Protein AF-A0A4P7W2L4-F1 (afdb_monomer)

Solvent-accessible surface area (backbone atoms only — not comparable to full-atom values): 4516 Å² total; per-residue (Å²): 129,54,72,58,14,56,42,20,39,69,71,49,48,72,58,59,50,18,60,75,68,76,41,61,47,69,60,51,50,50,37,42,69,36,88,86,32,68,58,19,54,33,35,51,51,11,42,47,53,37,53,50,52,54,50,52,54,35,53,53,40,28,77,74,65,37,66,69,29,43,56,53,50,54,52,55,48,52,61,49,65,75,74,110

Foldseek 3Di:
DDPLLQCLLVVHDLQNSCVVVVHDSVVLVVLLVDPPHPSVVSNVNSVVVNVVVVLVVLVVCVVVPDPVSVVVVVVVVVVVVVVD

Mean predicted aligned error: 3.31 Å

Structure (mmCIF, N/CA/C/O backbone):
data_AF-A0A4P7W2L4-F1
#
_entry.id   AF-A0A4P7W2L4-F1
#
loop_
_atom_site.group_PDB
_atom_site.id
_atom_site.type_symbol
_atom_site.label_atom_id
_atom_site.label_alt_id
_atom_site.label_comp_id
_atom_site.label_asym_id
_atom_site.label_entity_id
_atom_site.label_seq_id
_atom_site.pdbx_PDB_ins_code
_atom_site.Cartn_x
_atom_site.Cartn_y
_atom_site.Cartn_z
_atom_site.occupancy
_atom_site.B_iso_or_equiv
_atom_site.auth_seq_id
_atom_site.auth_comp_id
_atom_site.auth_asym_id
_atom_site.auth_atom_id
_atom_site.pdbx_PDB_model_num
ATOM 1 N N . MET A 1 1 ? -0.286 14.769 3.844 1.00 74.94 1 MET A N 1
ATOM 2 C CA . MET A 1 1 ? -0.546 13.337 4.087 1.00 74.94 1 MET A CA 1
ATOM 3 C C . MET A 1 1 ? -0.942 13.175 5.539 1.00 74.94 1 MET A C 1
ATOM 5 O O . MET A 1 1 ? -0.384 13.883 6.370 1.00 74.94 1 MET A O 1
ATOM 9 N N . THR A 1 2 ? -1.923 12.325 5.831 1.00 95.19 2 THR A N 1
ATOM 10 C CA . THR A 1 2 ? -2.280 11.985 7.226 1.00 95.19 2 THR A CA 1
ATOM 11 C C . THR A 1 2 ? -1.225 11.060 7.842 1.00 95.19 2 THR A C 1
ATOM 13 O O . THR A 1 2 ? -0.448 10.458 7.102 1.00 95.19 2 THR A O 1
ATOM 16 N N . THR A 1 3 ? -1.212 10.890 9.166 1.00 97.38 3 THR A N 1
ATOM 17 C CA . THR A 1 3 ? -0.296 9.943 9.830 1.00 97.38 3 THR A CA 1
ATOM 18 C C . THR A 1 3 ? -0.488 8.512 9.319 1.00 97.38 3 THR A C 1
ATOM 20 O O . THR A 1 3 ? 0.485 7.845 8.983 1.00 97.38 3 THR A O 1
ATOM 23 N N . ILE A 1 4 ? -1.743 8.074 9.142 1.00 98.12 4 ILE A N 1
ATOM 24 C CA . ILE A 1 4 ? -2.079 6.764 8.553 1.00 98.12 4 ILE A CA 1
ATOM 25 C C . ILE A 1 4 ? -1.470 6.628 7.151 1.00 98.12 4 ILE A C 1
ATOM 27 O O . ILE A 1 4 ? -0.870 5.608 6.830 1.00 98.12 4 ILE A O 1
ATOM 31 N N . GLU A 1 5 ? -1.607 7.660 6.315 1.00 98.38 5 GLU A N 1
ATOM 32 C CA . GLU A 1 5 ? -1.075 7.671 4.949 1.00 98.38 5 GLU A CA 1
ATOM 33 C C . GLU A 1 5 ? 0.461 7.614 4.931 1.00 98.38 5 GLU A C 1
ATOM 35 O O . GLU A 1 5 ? 1.035 6.864 4.144 1.00 98.38 5 GLU A O 1
ATOM 40 N N . GLN A 1 6 ? 1.129 8.358 5.819 1.00 98.12 6 GLN A N 1
ATOM 41 C CA . GLN A 1 6 ? 2.589 8.342 5.957 1.00 98.12 6 GLN A CA 1
ATOM 42 C C . GLN A 1 6 ? 3.103 6.966 6.394 1.00 98.12 6 GLN A C 1
ATOM 44 O O . GLN A 1 6 ? 4.057 6.457 5.814 1.00 98.12 6 GLN A O 1
ATOM 49 N N . MET A 1 7 ? 2.458 6.343 7.381 1.00 98.44 7 MET A N 1
ATOM 50 C CA . MET A 1 7 ? 2.847 5.020 7.872 1.00 98.44 7 MET A CA 1
ATOM 51 C C . MET A 1 7 ? 2.560 3.920 6.846 1.00 98.44 7 MET A C 1
ATOM 53 O O . MET A 1 7 ? 3.404 3.060 6.609 1.00 98.44 7 MET A O 1
ATOM 57 N N . ALA A 1 8 ? 1.409 3.971 6.175 1.00 98.25 8 ALA A N 1
ATOM 58 C CA . ALA A 1 8 ? 1.070 3.010 5.129 1.00 98.25 8 ALA A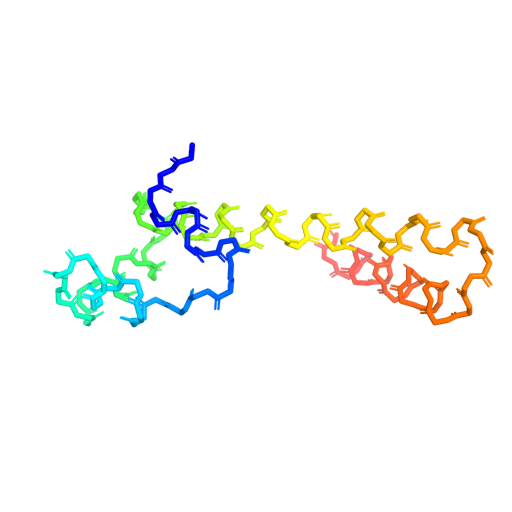 CA 1
ATOM 59 C C . ALA A 1 8 ? 2.034 3.089 3.931 1.00 98.25 8 ALA A C 1
ATOM 61 O O . ALA A 1 8 ? 2.336 2.063 3.319 1.00 98.25 8 ALA A O 1
ATOM 62 N N . ALA A 1 9 ? 2.561 4.280 3.620 1.00 98.19 9 ALA A N 1
ATOM 63 C CA . ALA A 1 9 ? 3.613 4.442 2.616 1.00 98.19 9 ALA A CA 1
ATOM 64 C C . ALA A 1 9 ? 4.939 3.768 3.020 1.00 98.19 9 ALA A C 1
ATOM 66 O O . ALA A 1 9 ? 5.746 3.434 2.164 1.00 98.19 9 ALA A O 1
ATOM 67 N N . LEU A 1 10 ? 5.153 3.496 4.307 1.00 97.69 10 LEU A N 1
ATOM 68 C CA . LEU A 1 10 ? 6.326 2.779 4.817 1.00 97.69 10 LEU A CA 1
ATOM 69 C C . LEU A 1 10 ? 6.066 1.278 5.020 1.00 97.69 10 LEU A C 1
ATOM 71 O O . LEU A 1 10 ? 6.800 0.622 5.752 1.00 97.69 10 LEU A O 1
ATOM 75 N N . TYR A 1 11 ? 5.032 0.730 4.372 1.00 96.94 11 TYR A N 1
ATOM 76 C CA . TYR A 1 11 ? 4.610 -0.673 4.482 1.00 96.94 11 TYR A CA 1
ATOM 77 C C . TYR A 1 11 ? 4.160 -1.106 5.880 1.00 96.94 11 TYR A C 1
ATOM 79 O O . TYR A 1 11 ? 4.073 -2.304 6.146 1.00 96.94 11 TYR A O 1
ATOM 87 N N . ILE A 1 12 ? 3.830 -0.156 6.756 1.00 98.12 12 ILE A N 1
ATOM 88 C CA . ILE A 1 12 ? 3.322 -0.477 8.087 1.00 98.12 12 ILE A CA 1
ATOM 89 C C . ILE A 1 12 ? 1.898 -1.034 7.963 1.00 98.12 12 ILE A C 1
ATOM 91 O O . ILE A 1 12 ? 1.054 -0.514 7.219 1.00 98.12 12 ILE A O 1
ATOM 95 N N . THR A 1 13 ? 1.633 -2.135 8.660 1.00 98.06 13 THR A N 1
ATOM 96 C CA . THR A 1 13 ? 0.351 -2.844 8.597 1.00 98.06 13 THR A CA 1
ATOM 97 C C . THR A 1 13 ? -0.755 -2.081 9.336 1.00 98.06 13 THR A C 1
ATOM 99 O O . THR A 1 13 ? -0.466 -1.281 10.226 1.00 98.06 13 THR A O 1
ATOM 102 N N . PRO A 1 14 ? -2.046 -2.329 9.032 1.00 98.25 14 PRO A N 1
ATOM 103 C CA . PRO A 1 14 ? -3.149 -1.723 9.777 1.00 98.25 14 PRO A CA 1
ATOM 104 C C . PRO A 1 14 ? -3.068 -1.956 11.290 1.00 98.25 14 PRO A C 1
ATOM 106 O O . PRO A 1 14 ? -3.338 -1.037 12.053 1.00 98.25 14 PRO A O 1
ATOM 109 N N . THR A 1 15 ? -2.652 -3.154 11.715 1.00 98.50 15 THR A N 1
ATOM 110 C CA . THR A 1 15 ? -2.445 -3.495 13.129 1.00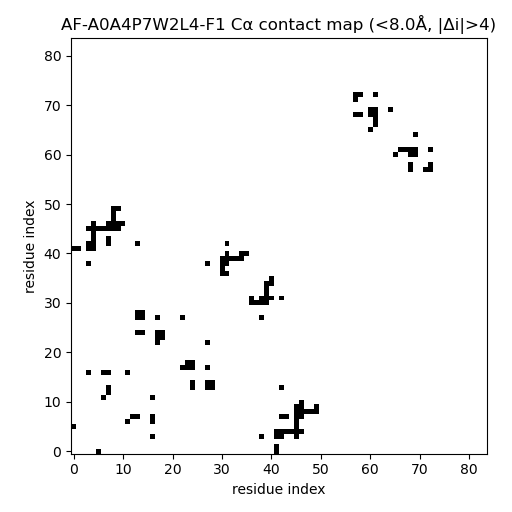 98.50 15 THR A CA 1
ATOM 111 C C . THR A 1 15 ? -1.394 -2.601 13.779 1.00 98.50 15 THR A C 1
ATOM 113 O O . THR A 1 15 ? -1.655 -1.983 14.804 1.00 98.50 15 THR A O 1
ATOM 116 N N . GLU A 1 16 ? -0.214 -2.489 13.172 1.00 98.56 16 GLU A N 1
ATOM 117 C CA . GLU A 1 16 ? 0.876 -1.669 13.713 1.00 98.56 16 GLU A CA 1
ATOM 118 C C . GLU A 1 16 ? 0.516 -0.177 13.721 1.00 98.56 16 GLU A C 1
ATOM 120 O O . GLU A 1 16 ? 0.871 0.535 14.660 1.00 98.56 16 GLU A O 1
ATOM 125 N N . ILE A 1 17 ? -0.225 0.298 12.711 1.00 98.44 17 ILE A N 1
ATOM 126 C CA . ILE A 1 17 ? -0.766 1.664 12.690 1.00 98.44 17 ILE A CA 1
ATOM 127 C C . ILE A 1 17 ? -1.745 1.866 13.849 1.00 98.44 17 ILE A C 1
ATOM 129 O O . ILE A 1 17 ? -1.629 2.865 14.551 1.00 98.44 17 ILE A O 1
ATOM 133 N N . ALA A 1 18 ? -2.671 0.929 14.076 1.00 98.44 18 ALA A N 1
ATOM 134 C CA . ALA A 1 18 ? -3.623 1.017 15.180 1.00 98.44 18 ALA A CA 1
ATOM 135 C C . ALA A 1 18 ? -2.907 1.079 16.535 1.00 98.44 18 ALA A C 1
ATOM 137 O O . ALA A 1 18 ? -3.170 1.994 17.308 1.00 98.44 18 ALA A O 1
ATOM 138 N N . ILE A 1 19 ? -1.935 0.189 16.768 1.00 98.50 19 ILE A N 1
ATOM 139 C CA . ILE A 1 19 ? -1.106 0.183 17.985 1.00 98.50 19 ILE A CA 1
ATOM 140 C C . ILE A 1 19 ? -0.367 1.516 18.152 1.00 98.50 19 ILE A C 1
ATOM 142 O O . ILE A 1 19 ? -0.364 2.089 19.232 1.00 98.50 19 ILE A O 1
ATOM 146 N N . THR A 1 20 ? 0.242 2.038 17.085 1.00 98.25 20 THR A N 1
ATOM 147 C CA . THR A 1 20 ? 1.013 3.295 17.143 1.00 98.25 20 THR A CA 1
ATOM 148 C C . THR A 1 20 ? 0.134 4.516 17.424 1.00 98.25 20 THR A C 1
ATOM 150 O O . THR A 1 20 ? 0.616 5.507 17.968 1.00 98.25 20 THR A O 1
ATOM 153 N N . LEU A 1 21 ? -1.135 4.474 17.016 1.00 97.44 21 LEU A N 1
ATOM 154 C CA . LEU A 1 21 ? -2.102 5.556 17.198 1.00 97.44 21 LEU A CA 1
ATOM 155 C C . LEU A 1 21 ? -3.008 5.356 18.424 1.00 97.44 21 LEU A C 1
ATOM 157 O O . LEU A 1 21 ? -3.957 6.122 18.582 1.00 97.44 21 LEU A O 1
ATOM 161 N N . ASP A 1 22 ? -2.738 4.342 19.255 1.00 98.06 22 ASP A N 1
ATOM 162 C CA . ASP A 1 22 ? -3.570 3.943 20.397 1.00 98.06 22 ASP A CA 1
ATOM 163 C C . ASP A 1 22 ? -5.057 3.726 20.020 1.00 98.06 22 ASP A C 1
ATOM 165 O O . ASP A 1 22 ? -5.977 4.096 20.751 1.00 98.06 22 ASP A O 1
ATOM 169 N N . LEU A 1 23 ? -5.304 3.123 18.849 1.00 97.19 23 LEU A N 1
ATOM 170 C CA . LEU A 1 23 ? -6.635 2.767 18.345 1.00 97.19 23 LEU A CA 1
ATOM 171 C C . LEU A 1 23 ? -6.951 1.282 18.603 1.00 97.19 23 LEU A C 1
ATOM 173 O O . LEU A 1 23 ? -6.053 0.442 18.493 1.00 97.19 23 LEU A O 1
ATOM 177 N N . PRO A 1 24 ? -8.222 0.905 18.844 1.00 98.31 24 PRO A N 1
ATOM 178 C CA . PRO A 1 24 ? -8.618 -0.501 18.876 1.00 98.31 24 PRO A CA 1
ATOM 179 C C . PRO A 1 24 ? -8.371 -1.171 17.516 1.00 98.31 24 PRO A C 1
ATOM 181 O O . PRO A 1 24 ? -8.919 -0.753 16.494 1.00 98.31 24 PRO A O 1
ATOM 184 N N . GLU A 1 25 ? -7.553 -2.227 17.492 1.00 98.19 25 GLU A N 1
ATOM 185 C CA . GLU A 1 25 ? -7.102 -2.859 16.243 1.00 98.19 25 GLU A CA 1
ATOM 186 C C . GLU A 1 25 ? -8.252 -3.338 15.349 1.00 98.19 25 GLU A C 1
ATOM 188 O O . GLU A 1 25 ? -8.233 -3.115 14.138 1.00 98.19 25 GLU A O 1
ATOM 193 N N . GLU A 1 26 ? -9.246 -4.007 15.935 1.00 98.12 26 GLU A N 1
ATOM 194 C CA . GLU A 1 26 ? -10.361 -4.595 15.186 1.00 98.12 26 GLU A CA 1
ATOM 195 C C . GLU A 1 26 ? -11.295 -3.526 14.612 1.00 98.12 26 GLU A C 1
ATOM 197 O O . GLU A 1 26 ? -11.740 -3.646 13.469 1.00 98.12 26 GLU A O 1
ATOM 202 N N . GLU A 1 27 ? -11.521 -2.434 15.347 1.00 97.94 27 GLU A N 1
ATOM 203 C CA . GLU A 1 27 ? -12.292 -1.291 14.848 1.00 97.94 27 GLU A CA 1
ATOM 204 C C . GLU A 1 27 ? -11.558 -0.613 13.690 1.00 97.94 27 GLU A C 1
ATOM 206 O O . GLU A 1 27 ? -12.141 -0.399 12.629 1.00 97.94 27 GLU A O 1
ATOM 211 N N . PHE A 1 28 ? -10.250 -0.374 13.826 1.00 98.31 28 PHE A N 1
ATOM 212 C CA . PHE A 1 28 ? -9.464 0.257 12.767 1.00 98.31 28 PHE A CA 1
ATOM 213 C C . PHE A 1 28 ? -9.391 -0.594 11.488 1.00 98.31 28 PHE A C 1
ATOM 215 O O . P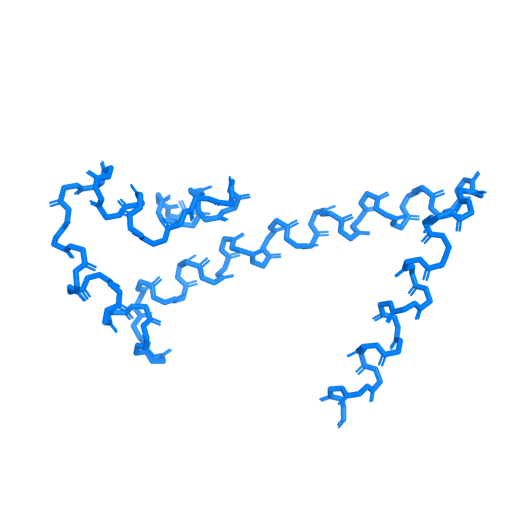HE A 1 28 ? -9.485 -0.074 10.370 1.00 98.31 28 PHE A O 1
ATOM 222 N N . LYS A 1 29 ? -9.261 -1.921 11.622 1.00 98.19 29 LYS A N 1
ATOM 223 C CA . LYS A 1 29 ? -9.327 -2.846 10.478 1.00 98.19 29 LYS A CA 1
ATOM 224 C C . LYS A 1 29 ? -10.707 -2.815 9.819 1.00 98.19 29 LYS A C 1
ATOM 226 O O . LYS A 1 29 ? -10.778 -2.779 8.589 1.00 98.19 29 LYS A O 1
ATOM 231 N N . SER A 1 30 ? -11.779 -2.789 10.614 1.00 98.00 30 SER A N 1
ATOM 232 C CA . SER A 1 30 ? -13.150 -2.640 10.116 1.00 98.00 30 SER A CA 1
ATOM 233 C C . SER A 1 30 ? -13.326 -1.319 9.359 1.00 98.00 30 SER A C 1
ATOM 235 O O . SER A 1 30 ? -13.836 -1.309 8.238 1.00 98.00 30 SER A O 1
ATOM 237 N N . ASP A 1 31 ? -12.798 -0.217 9.892 1.00 97.88 31 ASP A N 1
ATOM 238 C CA . ASP A 1 31 ? -12.814 1.086 9.231 1.00 97.88 31 ASP A CA 1
ATOM 239 C C . ASP A 1 31 ? -12.083 1.067 7.887 1.00 97.88 31 ASP A C 1
ATOM 241 O O . ASP A 1 31 ? -12.570 1.638 6.915 1.00 97.88 31 ASP A O 1
ATOM 245 N N . ILE A 1 32 ? -10.937 0.391 7.779 1.00 97.81 32 ILE A N 1
ATOM 246 C CA . ILE A 1 32 ? -10.234 0.232 6.496 1.00 97.81 32 ILE A CA 1
ATOM 247 C C . ILE A 1 32 ? -11.028 -0.653 5.518 1.00 97.81 32 ILE A C 1
ATOM 249 O O . ILE A 1 32 ? -10.968 -0.449 4.297 1.00 97.81 32 ILE A O 1
ATOM 253 N N . ALA A 1 33 ? -11.789 -1.628 6.015 1.00 97.12 33 ALA A N 1
ATOM 254 C CA . ALA A 1 33 ? -12.625 -2.483 5.177 1.00 97.12 33 ALA A CA 1
ATOM 255 C C . ALA A 1 33 ? -13.813 -1.719 4.555 1.00 97.12 33 ALA A C 1
ATOM 257 O O . ALA A 1 33 ? -14.207 -2.040 3.431 1.00 97.12 33 ALA A O 1
ATOM 258 N N . MET A 1 34 ? -14.320 -0.669 5.211 1.00 97.12 34 MET A N 1
ATOM 259 C CA . MET A 1 34 ? -15.430 0.158 4.717 1.00 97.12 34 MET A CA 1
ATOM 260 C C . MET A 1 34 ? -15.008 1.103 3.581 1.00 97.12 34 MET A C 1
ATOM 262 O O . MET A 1 34 ? -14.116 1.937 3.734 1.00 97.12 34 MET A O 1
ATOM 266 N N . ALA A 1 35 ? -15.662 0.988 2.419 1.00 92.50 35 ALA A N 1
ATOM 267 C CA . ALA A 1 35 ? -15.268 1.652 1.169 1.00 92.50 35 ALA A CA 1
ATOM 268 C C . ALA A 1 35 ? -15.207 3.192 1.247 1.00 92.50 35 ALA A C 1
ATOM 270 O O . ALA A 1 35 ? -14.350 3.829 0.629 1.00 92.50 35 ALA A O 1
ATOM 271 N N . ASP A 1 36 ? -16.115 3.795 2.001 1.00 93.06 36 ASP A N 1
ATOM 272 C CA . ASP A 1 36 ? -16.297 5.236 2.148 1.00 93.06 36 ASP A CA 1
ATOM 273 C C . ASP A 1 36 ? -15.515 5.843 3.322 1.00 93.06 36 ASP A C 1
ATOM 275 O O . ASP A 1 36 ? -15.319 7.068 3.345 1.00 93.06 36 ASP A O 1
ATOM 279 N N . SER A 1 37 ? -14.984 4.997 4.212 1.00 97.00 37 SER A N 1
ATOM 280 C CA . SER A 1 37 ? -14.249 5.401 5.407 1.00 97.00 37 SER A CA 1
ATOM 281 C C . SER A 1 37 ? -13.034 6.286 5.091 1.00 97.00 37 SER A C 1
ATOM 283 O O . SER A 1 37 ? -12.230 5.983 4.194 1.00 97.00 37 SER A O 1
ATOM 285 N N . PRO A 1 38 ? -12.830 7.371 5.861 1.00 97.00 38 PRO A N 1
ATOM 286 C CA . PRO A 1 38 ? -11.607 8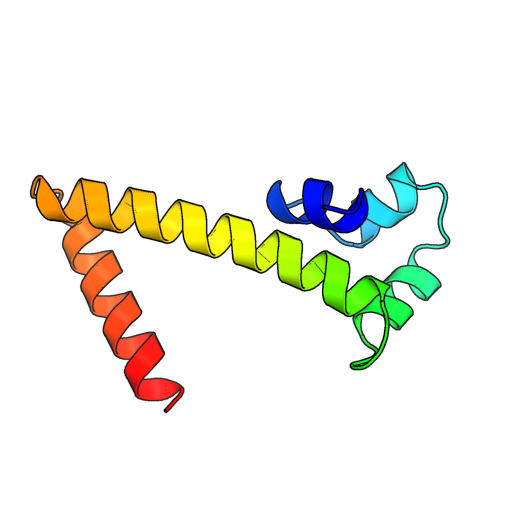.161 5.797 1.00 97.00 38 PRO A CA 1
ATOM 287 C C . PRO A 1 38 ? -10.342 7.330 6.060 1.00 97.00 38 PRO A C 1
ATOM 289 O O . PRO A 1 38 ? -9.330 7.558 5.393 1.00 97.00 38 PRO A O 1
ATOM 292 N N . ALA A 1 39 ? -10.403 6.346 6.968 1.00 97.31 39 ALA A N 1
ATOM 293 C CA . ALA A 1 39 ? -9.268 5.485 7.306 1.00 97.31 39 ALA A CA 1
ATOM 294 C C . ALA A 1 39 ? -8.849 4.621 6.113 1.00 97.31 39 ALA A C 1
ATOM 296 O O . ALA A 1 39 ? -7.664 4.569 5.777 1.00 97.31 39 ALA A O 1
ATOM 297 N N . ARG A 1 40 ? -9.821 4.037 5.393 1.00 97.94 40 ARG A N 1
ATOM 298 C CA . ARG A 1 40 ? -9.558 3.312 4.142 1.00 97.94 40 ARG A CA 1
ATOM 299 C C . ARG A 1 40 ? -8.853 4.201 3.130 1.00 97.94 40 ARG A C 1
ATOM 301 O O . ARG A 1 40 ? -7.805 3.831 2.603 1.00 97.94 40 ARG A O 1
ATOM 308 N N . LYS A 1 41 ? -9.413 5.383 2.857 1.00 97.88 41 LYS A N 1
ATOM 309 C CA . LYS A 1 41 ? -8.846 6.317 1.873 1.00 97.88 41 LYS A CA 1
ATOM 310 C C . LYS A 1 41 ? -7.416 6.704 2.243 1.00 97.88 41 LYS A C 1
ATOM 312 O O . LYS A 1 41 ? -6.560 6.703 1.366 1.00 97.88 41 LYS A O 1
ATOM 317 N N . ALA A 1 42 ? -7.146 7.000 3.513 1.00 98.06 42 ALA A N 1
ATOM 318 C CA . ALA A 1 42 ? -5.807 7.333 3.991 1.00 98.06 42 ALA A CA 1
ATOM 319 C C . ALA A 1 42 ? -4.823 6.160 3.838 1.00 98.06 42 ALA A C 1
ATOM 321 O O . ALA A 1 42 ? -3.758 6.333 3.244 1.00 98.06 42 ALA A O 1
ATOM 322 N N . TYR A 1 43 ? -5.200 4.968 4.309 1.00 98.31 43 TYR A N 1
ATOM 323 C CA . TYR A 1 43 ? -4.359 3.771 4.253 1.00 98.31 43 TYR A CA 1
ATOM 324 C C . TYR A 1 43 ? -4.003 3.391 2.809 1.00 98.31 43 TYR A C 1
ATOM 326 O O . TYR A 1 43 ? -2.830 3.236 2.463 1.00 98.31 43 TYR A O 1
ATOM 334 N N . PHE A 1 44 ? -5.002 3.315 1.925 1.00 97.75 44 PHE A N 1
ATOM 335 C CA . PHE A 1 44 ? -4.766 2.956 0.527 1.00 97.75 44 PHE A CA 1
ATOM 336 C C . PHE A 1 44 ? -4.046 4.054 -0.259 1.00 97.75 44 PHE A C 1
ATOM 338 O O . PHE A 1 44 ? -3.218 3.716 -1.102 1.00 97.75 44 PHE A O 1
ATOM 345 N N . LYS A 1 45 ? -4.272 5.347 0.026 1.00 97.88 45 LYS A N 1
ATOM 346 C CA . LYS A 1 45 ? -3.465 6.429 -0.570 1.00 97.88 45 LYS A CA 1
ATOM 347 C C . LYS A 1 45 ? -1.985 6.286 -0.224 1.00 97.88 45 LYS A C 1
ATOM 349 O O . LYS A 1 45 ? -1.155 6.415 -1.119 1.00 97.88 45 LYS A O 1
ATOM 354 N N . GLY A 1 46 ? -1.664 5.958 1.027 1.00 98.19 46 GLY A N 1
ATOM 355 C CA . GLY A 1 46 ? -0.286 5.730 1.462 1.00 98.19 46 GLY A CA 1
ATOM 356 C C . GLY A 1 46 ? 0.336 4.517 0.776 1.00 98.19 46 GLY A C 1
ATOM 357 O O . GLY A 1 46 ? 1.401 4.604 0.173 1.00 98.19 46 GLY A O 1
ATOM 358 N N . LYS A 1 47 ? -0.382 3.390 0.754 1.00 97.88 47 LYS A N 1
ATOM 359 C CA . LYS A 1 47 ? 0.071 2.181 0.051 1.00 97.88 47 LYS A CA 1
ATOM 360 C C . LYS A 1 47 ? 0.310 2.432 -1.446 1.00 97.88 47 LYS A C 1
ATOM 362 O O . LYS A 1 47 ? 1.297 1.961 -2.012 1.00 97.88 47 LYS A O 1
ATOM 367 N N . LEU A 1 48 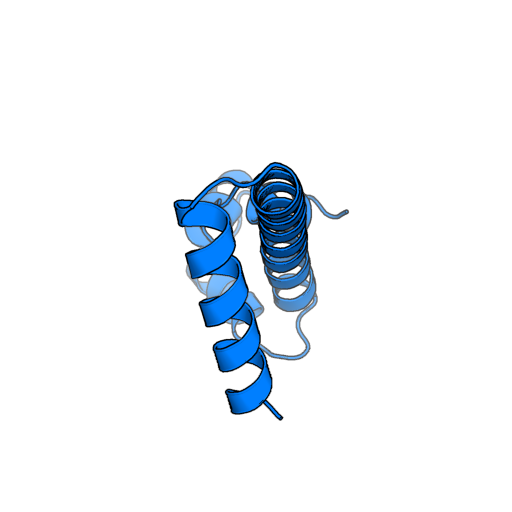? -0.591 3.170 -2.097 1.00 97.50 48 LEU A N 1
ATOM 368 C CA . LEU A 1 48 ? -0.478 3.506 -3.516 1.00 97.50 48 LEU A CA 1
ATOM 369 C C . LEU A 1 48 ? 0.659 4.491 -3.790 1.00 97.50 48 LEU A C 1
ATOM 371 O O . LEU A 1 48 ? 1.350 4.321 -4.791 1.00 97.50 48 LEU A O 1
ATOM 375 N N . SER A 1 49 ? 0.891 5.480 -2.922 1.00 97.94 49 SER A N 1
ATOM 376 C CA . SER A 1 49 ? 1.988 6.436 -3.105 1.00 97.94 49 SER A CA 1
ATOM 377 C C . SER A 1 49 ? 3.345 5.729 -3.101 1.00 97.94 49 SER A C 1
ATOM 379 O O . SER A 1 49 ? 4.162 5.973 -3.989 1.00 97.94 49 SER A O 1
ATOM 381 N N . GLN A 1 50 ? 3.538 4.759 -2.205 1.00 97.31 50 GLN A N 1
ATOM 382 C CA . GLN A 1 50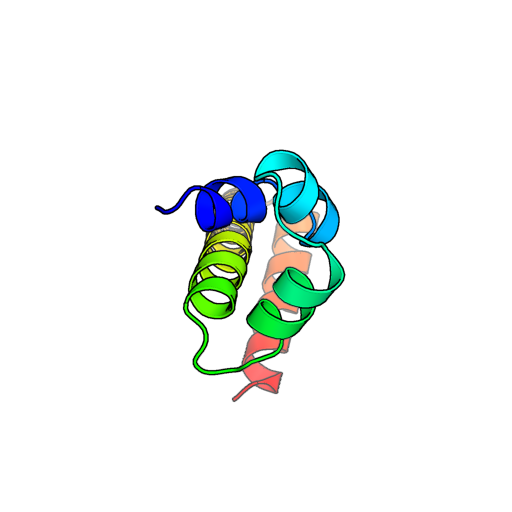 ? 4.749 3.947 -2.189 1.00 97.31 50 GLN A CA 1
ATOM 383 C C . GLN A 1 50 ? 4.849 3.009 -3.400 1.00 97.31 50 GLN A C 1
ATOM 385 O O . GLN A 1 50 ? 5.920 2.880 -3.994 1.00 97.31 50 GLN A O 1
ATOM 390 N N . LYS A 1 51 ? 3.737 2.390 -3.826 1.00 95.38 51 LYS A N 1
ATOM 391 C CA . LYS A 1 51 ? 3.706 1.582 -5.060 1.00 95.38 51 LYS A CA 1
ATOM 392 C C . LYS A 1 51 ? 4.117 2.416 -6.281 1.00 95.38 51 LYS A C 1
ATOM 394 O O . LYS A 1 51 ? 4.862 1.928 -7.128 1.00 95.38 51 LYS A O 1
ATOM 399 N N . ILE A 1 52 ? 3.655 3.665 -6.365 1.00 96.06 52 ILE A N 1
ATOM 400 C CA . ILE A 1 52 ? 4.035 4.612 -7.421 1.00 96.06 52 ILE A CA 1
ATOM 401 C C . ILE A 1 52 ? 5.535 4.904 -7.362 1.00 96.06 52 ILE A C 1
ATOM 403 O O . ILE A 1 52 ? 6.196 4.862 -8.397 1.00 96.06 52 ILE A O 1
ATOM 407 N N . GLU A 1 53 ? 6.083 5.172 -6.178 1.00 96.50 53 GLU A N 1
ATOM 408 C CA . GLU A 1 53 ? 7.505 5.486 -6.037 1.00 96.50 53 GLU A CA 1
ATOM 409 C C . GLU A 1 53 ? 8.399 4.304 -6.437 1.00 96.50 53 GLU A C 1
ATOM 411 O O . GLU A 1 53 ? 9.327 4.474 -7.228 1.00 96.50 53 GLU A O 1
ATOM 416 N N . ASN A 1 54 ? 8.045 3.083 -6.025 1.00 94.31 54 ASN A N 1
ATOM 417 C CA . ASN A 1 54 ? 8.731 1.871 -6.480 1.00 94.31 54 ASN A CA 1
ATOM 418 C C . ASN A 1 54 ? 8.690 1.730 -8.007 1.00 94.31 54 ASN A C 1
ATOM 420 O O . ASN A 1 54 ? 9.699 1.405 -8.632 1.00 94.31 54 ASN A O 1
ATOM 424 N N . ARG A 1 55 ? 7.531 1.985 -8.630 1.00 93.69 55 ARG A N 1
ATOM 425 C CA . ARG A 1 55 ? 7.382 1.914 -10.092 1.00 93.69 55 ARG A CA 1
ATOM 426 C C . ARG A 1 55 ? 8.234 2.963 -10.805 1.00 93.69 55 ARG A C 1
ATOM 428 O O . ARG A 1 55 ? 8.825 2.648 -11.833 1.00 93.69 55 ARG A O 1
ATOM 435 N N . LYS A 1 56 ? 8.366 4.177 -10.260 1.00 95.25 56 LYS A N 1
ATOM 436 C CA . LYS A 1 56 ? 9.275 5.197 -10.815 1.00 95.25 56 LYS A CA 1
ATOM 437 C C . LYS A 1 56 ? 10.733 4.749 -10.763 1.00 95.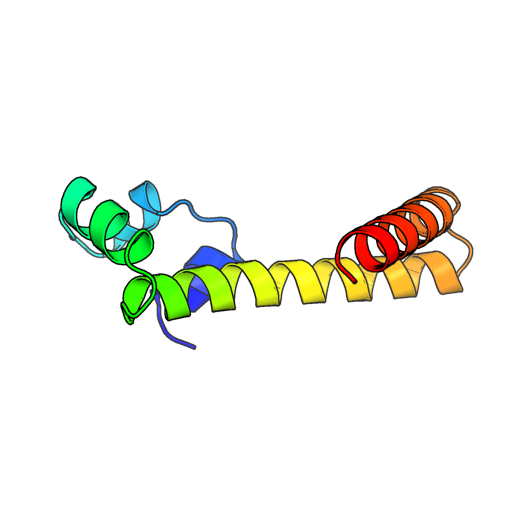25 56 LYS A C 1
ATOM 439 O O . LYS A 1 56 ? 11.447 4.906 -11.751 1.00 95.25 56 LYS A O 1
ATOM 444 N N . GLN A 1 57 ? 11.169 4.185 -9.636 1.00 95.31 57 GLN A N 1
ATOM 445 C CA . GLN A 1 57 ? 12.525 3.648 -9.497 1.00 95.31 57 GLN A CA 1
ATOM 446 C C . GLN A 1 57 ? 12.764 2.499 -10.483 1.00 95.31 57 GLN A C 1
ATOM 448 O O . GLN A 1 57 ? 13.790 2.473 -11.159 1.00 95.31 57 GLN A O 1
ATOM 453 N N . MET A 1 58 ? 11.781 1.607 -10.638 1.00 94.88 58 MET A N 1
ATOM 454 C CA . MET A 1 58 ? 11.840 0.517 -11.610 1.00 94.88 58 MET A CA 1
ATOM 455 C C . MET A 1 58 ? 11.967 1.040 -13.043 1.00 94.88 58 MET A C 1
ATOM 457 O O . MET A 1 58 ? 12.865 0.629 -13.773 1.00 94.88 58 MET A O 1
ATOM 461 N N . ALA A 1 59 ? 11.137 2.012 -13.425 1.00 94.25 59 ALA A N 1
ATOM 462 C CA . ALA A 1 59 ? 11.200 2.634 -14.742 1.00 94.25 59 ALA A CA 1
ATOM 463 C C . ALA A 1 59 ? 12.558 3.313 -14.993 1.00 94.25 59 ALA A C 1
ATOM 465 O O . ALA A 1 59 ? 13.102 3.223 -16.092 1.00 94.25 59 ALA A O 1
ATOM 466 N N . MET A 1 60 ? 13.147 3.960 -13.980 1.00 96.19 60 MET A N 1
ATOM 467 C CA . MET A 1 60 ? 14.495 4.528 -14.089 1.00 96.19 60 MET A CA 1
ATOM 468 C C . MET A 1 60 ? 15.541 3.441 -14.374 1.00 96.19 60 MET A C 1
ATOM 470 O O . MET A 1 60 ? 16.340 3.596 -15.297 1.00 96.19 60 MET A O 1
ATOM 474 N N . LEU A 1 61 ? 15.514 2.336 -13.622 1.00 97.44 61 LEU A N 1
ATOM 475 C CA . LEU A 1 61 ? 16.437 1.211 -13.800 1.00 97.44 61 LEU A CA 1
ATOM 476 C C . LEU A 1 61 ? 16.275 0.541 -15.172 1.00 97.44 61 LEU A C 1
ATOM 478 O O . LEU A 1 61 ? 17.270 0.194 -15.809 1.00 97.44 61 LEU A O 1
ATOM 482 N N . ALA A 1 62 ? 15.041 0.401 -15.654 1.00 95.88 62 ALA A N 1
ATOM 483 C CA . ALA A 1 62 ? 14.755 -0.141 -16.979 1.00 95.88 62 ALA A CA 1
ATOM 484 C C . ALA A 1 62 ? 15.35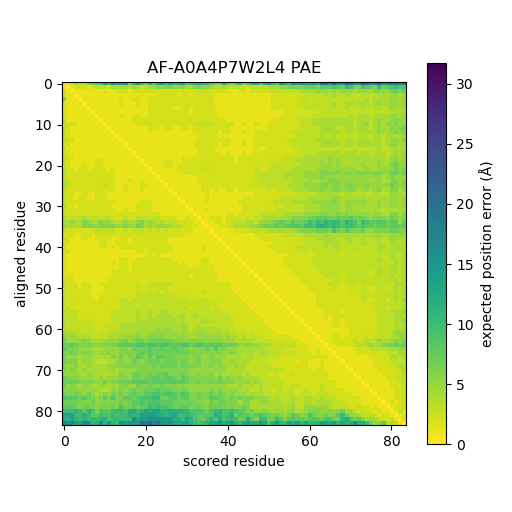0 0.744 -18.089 1.00 95.88 62 ALA A C 1
ATOM 486 O O . ALA A 1 62 ? 15.975 0.235 -19.017 1.00 95.88 62 ALA A O 1
ATOM 487 N N . ARG A 1 63 ? 15.254 2.078 -17.959 1.00 94.00 63 ARG A N 1
ATOM 488 C CA . ARG A 1 63 ? 15.824 3.034 -18.932 1.00 94.00 63 ARG A CA 1
ATOM 489 C C . ARG A 1 63 ? 17.345 2.968 -19.042 1.00 94.00 63 ARG A C 1
ATOM 491 O O . ARG A 1 63 ? 17.874 3.296 -20.098 1.00 94.00 63 ARG A O 1
ATOM 498 N N . VAL A 1 64 ? 18.039 2.558 -17.980 1.00 97.06 64 VAL A N 1
ATOM 499 C CA . VAL A 1 64 ? 19.498 2.340 -18.002 1.00 97.06 64 VAL A CA 1
ATOM 500 C C . VAL A 1 64 ? 19.881 0.889 -18.320 1.00 97.06 64 VAL A C 1
ATOM 502 O O . VAL A 1 64 ? 21.054 0.537 -18.242 1.00 97.06 64 VAL A O 1
ATOM 505 N N . GLY A 1 65 ? 18.911 0.053 -18.706 1.00 95.12 65 GLY A N 1
ATOM 506 C CA . GLY A 1 65 ? 19.148 -1.293 -19.224 1.00 95.12 65 GLY A CA 1
ATOM 507 C C . GLY A 1 65 ? 19.256 -2.395 -18.170 1.00 95.12 65 GLY A C 1
ATOM 508 O O . GLY A 1 65 ? 19.820 -3.443 -18.467 1.00 95.12 65 GLY A O 1
ATOM 509 N N . SER A 1 66 ? 18.740 -2.198 -16.950 1.00 97.50 66 SER A N 1
ATOM 510 C CA . SER A 1 66 ? 18.673 -3.282 -15.958 1.00 97.50 66 SER A CA 1
ATOM 511 C C . SER A 1 66 ? 17.753 -4.409 -16.458 1.00 97.50 66 SER A C 1
ATOM 513 O O . SER A 1 66 ? 16.553 -4.164 -16.616 1.00 97.50 66 SER A O 1
ATOM 515 N N . PRO A 1 67 ? 18.254 -5.646 -16.665 1.00 95.25 67 PRO A N 1
ATOM 516 C CA . PRO A 1 67 ? 17.443 -6.740 -17.208 1.00 95.25 67 PRO A CA 1
ATOM 517 C C . PRO A 1 67 ? 16.230 -7.067 -16.334 1.00 95.25 67 PRO A C 1
ATOM 519 O O . PRO A 1 67 ? 15.116 -7.195 -16.832 1.00 95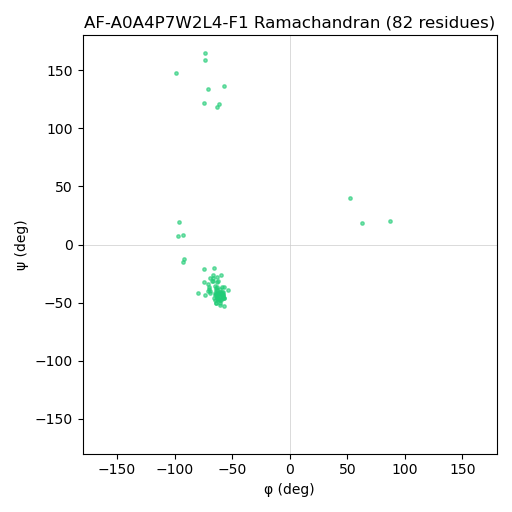.25 67 PRO A O 1
ATOM 522 N N . VAL A 1 68 ? 16.431 -7.105 -15.013 1.00 95.31 68 VAL A N 1
ATOM 523 C CA . VAL A 1 68 ? 15.356 -7.366 -14.044 1.00 95.31 68 VAL A CA 1
ATOM 524 C C . VAL A 1 68 ? 14.293 -6.268 -14.096 1.00 95.31 68 VAL A C 1
ATOM 526 O O . VAL A 1 68 ? 13.107 -6.546 -13.962 1.00 95.31 68 VAL A O 1
ATOM 529 N N . ALA A 1 69 ? 14.694 -5.012 -14.309 1.00 96.06 69 ALA A N 1
ATOM 530 C CA . ALA A 1 69 ? 13.745 -3.908 -14.362 1.00 96.06 69 ALA A CA 1
ATOM 531 C C . ALA A 1 69 ? 12.928 -3.881 -15.659 1.00 96.06 69 ALA A C 1
ATOM 533 O O . ALA A 1 69 ? 11.764 -3.483 -15.625 1.00 96.06 69 ALA A O 1
ATOM 534 N N . LEU A 1 70 ? 13.511 -4.317 -16.780 1.00 94.06 70 LEU A N 1
ATOM 535 C CA . LEU A 1 70 ? 12.794 -4.494 -18.045 1.00 94.06 70 LEU A CA 1
ATOM 536 C C . LEU A 1 70 ? 11.725 -5.582 -17.910 1.00 94.06 70 LEU A C 1
ATOM 538 O O . LEU A 1 70 ? 10.556 -5.303 -18.155 1.00 94.06 70 LEU A O 1
ATOM 542 N N . GLU A 1 71 ? 12.095 -6.756 -17.391 1.00 95.00 71 GLU A N 1
ATOM 543 C CA . GLU A 1 71 ? 11.154 -7.859 -17.148 1.00 95.00 71 GLU A CA 1
ATOM 544 C C . GLU A 1 71 ? 10.010 -7.440 -16.208 1.00 95.00 71 GLU A C 1
ATOM 546 O O . GLU A 1 71 ? 8.837 -7.701 -16.471 1.00 95.00 71 GLU A O 1
ATOM 551 N N . MET A 1 72 ? 10.329 -6.738 -15.116 1.00 93.44 72 MET A N 1
ATOM 552 C CA . MET A 1 72 ? 9.311 -6.239 -14.186 1.00 93.44 72 MET A CA 1
ATOM 553 C C . MET A 1 72 ? 8.414 -5.164 -14.810 1.00 93.44 72 MET A C 1
ATOM 555 O O . MET A 1 72 ? 7.243 -5.069 -14.446 1.00 93.44 72 MET A O 1
ATOM 559 N N . SER A 1 73 ? 8.938 -4.355 -15.735 1.00 91.88 73 SER A N 1
ATOM 560 C CA . SER A 1 73 ? 8.144 -3.352 -16.454 1.00 91.88 73 SER A CA 1
ATOM 561 C C . SER A 1 73 ? 7.188 -4.004 -17.453 1.00 91.88 73 SER A C 1
ATOM 563 O O . SER A 1 73 ? 6.039 -3.586 -17.527 1.00 91.88 73 SER A O 1
ATOM 565 N N . GLU A 1 74 ? 7.623 -5.051 -18.160 1.00 92.31 74 GLU A N 1
ATOM 566 C CA . GLU A 1 74 ? 6.766 -5.837 -19.059 1.00 92.31 74 GLU A CA 1
ATOM 567 C C . GLU A 1 74 ? 5.623 -6.512 -18.294 1.00 92.31 74 GLU A C 1
ATOM 569 O O . GLU A 1 74 ? 4.462 -6.368 -18.669 1.00 92.31 74 GLU A O 1
ATOM 574 N N . ARG A 1 75 ? 5.921 -7.160 -17.160 1.00 92.31 75 ARG A N 1
ATOM 575 C CA . ARG A 1 75 ? 4.883 -7.739 -16.289 1.00 92.31 75 ARG A CA 1
ATOM 576 C C . ARG A 1 75 ? 3.895 -6.688 -15.789 1.00 92.31 75 ARG A C 1
ATOM 578 O O . ARG A 1 75 ? 2.700 -6.935 -15.768 1.00 92.31 75 ARG A O 1
ATOM 585 N N . ALA A 1 76 ? 4.383 -5.503 -15.418 1.00 89.69 76 ALA A N 1
ATOM 586 C CA . ALA A 1 76 ? 3.516 -4.427 -14.953 1.00 89.69 76 ALA A CA 1
ATOM 587 C C . ALA A 1 76 ? 2.588 -3.872 -16.048 1.00 89.69 76 ALA A C 1
ATOM 589 O O . ALA A 1 76 ? 1.548 -3.326 -15.692 1.00 89.69 76 ALA A O 1
ATOM 590 N N . LEU A 1 77 ? 2.960 -3.974 -17.331 1.00 90.25 77 LEU A N 1
ATOM 591 C CA . LEU A 1 77 ? 2.083 -3.628 -18.455 1.00 90.25 77 LEU A CA 1
ATOM 592 C C . LEU A 1 77 ? 0.996 -4.688 -18.648 1.00 90.25 77 LEU A C 1
ATOM 594 O O . LEU A 1 77 ? -0.164 -4.320 -18.771 1.00 90.25 77 LEU A O 1
ATOM 598 N N . LEU A 1 78 ? 1.348 -5.976 -18.572 1.00 91.88 78 LEU A N 1
ATOM 599 C CA . LEU A 1 78 ? 0.368 -7.070 -18.622 1.00 91.88 78 LEU A CA 1
ATOM 600 C C . LEU A 1 78 ? -0.667 -6.953 -17.492 1.00 91.88 78 LEU A C 1
ATOM 602 O O . LEU A 1 78 ? -1.862 -7.012 -17.745 1.00 91.88 78 LEU A O 1
ATOM 606 N N . ASP A 1 79 ? -0.218 -6.667 -16.263 1.00 89.50 79 ASP A N 1
ATOM 607 C CA . ASP A 1 79 ? -1.118 -6.424 -15.125 1.00 89.50 79 ASP A CA 1
ATOM 608 C C . ASP A 1 79 ? -2.074 -5.233 -15.356 1.00 89.50 79 ASP A C 1
ATOM 610 O O . ASP A 1 79 ? -3.110 -5.149 -14.702 1.00 89.50 79 ASP A O 1
ATOM 614 N N . MET A 1 80 ? -1.694 -4.255 -16.192 1.00 88.88 80 MET A N 1
ATOM 615 C CA . MET A 1 80 ? -2.561 -3.123 -16.541 1.00 88.88 80 MET A CA 1
ATOM 616 C C . MET A 1 80 ? -3.576 -3.514 -17.612 1.00 88.88 80 MET A C 1
ATOM 618 O O . MET A 1 80 ? -4.734 -3.139 -17.486 1.00 88.88 80 MET A O 1
ATOM 622 N N . GLU A 1 81 ? -3.152 -4.277 -18.619 1.00 89.19 81 GLU A N 1
ATOM 623 C CA . GLU A 1 81 ? -4.033 -4.807 -19.667 1.00 89.19 81 GLU A CA 1
ATOM 624 C C . GLU A 1 81 ? -5.106 -5.753 -19.098 1.00 89.19 81 GLU A C 1
ATOM 626 O O . GLU A 1 81 ? -6.215 -5.784 -19.618 1.00 89.19 81 GLU A O 1
ATOM 631 N N . ASP A 1 82 ? -4.810 -6.477 -18.011 1.00 89.06 82 ASP A N 1
ATOM 632 C CA . ASP A 1 82 ? -5.765 -7.367 -17.330 1.00 89.06 82 ASP A CA 1
ATOM 633 C C . ASP A 1 82 ? -6.837 -6.629 -16.486 1.00 89.06 82 ASP A C 1
ATOM 635 O O . ASP A 1 82 ? -7.865 -7.225 -16.154 1.00 89.06 82 ASP A O 1
ATOM 639 N N . ASP A 1 83 ? -6.601 -5.372 -16.083 1.00 81.94 83 ASP A N 1
ATOM 640 C CA . ASP A 1 83 ? -7.519 -4.564 -15.246 1.00 81.94 83 ASP A CA 1
ATOM 641 C C . ASP A 1 83 ? -8.477 -3.684 -16.083 1.00 81.94 83 ASP A C 1
ATOM 643 O O . ASP A 1 83 ? -9.463 -3.174 -15.544 1.00 81.94 83 ASP A O 1
ATOM 647 N N . GLU A 1 84 ? -8.192 -3.501 -17.382 1.00 77.69 84 GLU A N 1
ATOM 648 C CA . GLU A 1 84 ? -9.002 -2.749 -18.366 1.00 77.69 84 GLU A CA 1
ATOM 649 C C . GLU A 1 84 ? -10.177 -3.564 -18.943 1.00 77.69 84 GLU A C 1
ATOM 651 O O . GLU A 1 84 ? -11.281 -2.975 -19.067 1.00 77.69 84 GLU A O 1
#

Sequence (84 aa):
MTTIEQMAALYITPTEIAITLDLPEEEFKSDIAMADSPARKAYFKGKLSQKIENRKQMAMLARVGSPVALEMSERALLDMEDDE

Radius of gyration: 16.03 Å; Cα contacts (8 Å, |Δi|>4): 78; chains: 1; bounding box: 36×21×40 Å

pLDDT: mean 95.51, std 4.25, range [74.94, 98.56]

Organism: NCBI:txid2518971

Secondary structure (DSSP, 8-state):
--HHHHHHHTT--HHHHHHHTT--HHHHHHHHHSTT-HHHHHHHHHHHHHHHHHHHHHHHHHHTT-HHHHHHHHHHHHHHHTT-

Nearest PDB structures (foldseek):
  4dzj-assembly1_A  TM=4.031E-01  e=4.079E+00  Lederbergvirus Sf6